Protein AF-A0A4U0UXV3-F1 (afdb_monomer_lite)

InterPro domains:
  IPR020094 Pseudouridine synthase TruA/RsuA/RluB/E/F, N-terminal [G3DSA:3.30.70.580] (58-99)

Foldseek 3Di:
DDDPDDCPPPDPVRVVVVVVVVVVVVVVVVVVPPPPPPDPDDDDDDPDDPPPPPDPPDDDDPVVDPDDDDDDDDDDDCPQAPEADDDPPDDDPGHHNPD

Sequence (99 aa):
MAEPANYADWSNEQLIARVTELEQRLKDQTESFKPSRSTISDRVALPNLPKQKSRPIHAFDPSKYSTRFIALKFAYLGRAYNGFEYHANNKTPLPTVEE

pLDDT: mean 81.23, std 16.66, range [38.59, 96.81]

Secondary structure (DSSP, 8-state):
-------TT--HHHHHHHHHHHHHHHHHHHHHTS-----TT-----TT-----PPP-PPP-GGG-SS----------GGGSS-S---TT---SS--TT-

Organism: NCBI:txid331657

Structure (mmCIF, N/CA/C/O backbone):
data_AF-A0A4U0UXV3-F1
#
_entry.id   AF-A0A4U0UXV3-F1
#
loop_
_atom_site.group_PDB
_atom_site.id
_atom_site.type_symbol
_atom_site.label_atom_id
_atom_site.label_alt_id
_atom_site.label_comp_id
_atom_site.label_asym_id
_atom_site.label_entity_id
_atom_site.label_seq_id
_atom_site.pdbx_PDB_ins_code
_atom_site.Cartn_x
_atom_site.Cartn_y
_atom_site.Cartn_z
_atom_site.occupancy
_atom_site.B_iso_or_equiv
_atom_site.auth_seq_id
_atom_site.auth_comp_id
_atom_site.auth_asym_id
_atom_site.auth_atom_id
_atom_site.pdbx_PDB_model_num
ATOM 1 N N . MET A 1 1 ? -2.848 20.752 11.254 1.00 38.59 1 MET A N 1
ATOM 2 C CA . MET A 1 1 ? -3.195 19.460 11.879 1.00 38.59 1 MET A CA 1
ATOM 3 C C . MET A 1 1 ? -4.704 19.420 12.038 1.00 38.59 1 MET A C 1
ATOM 5 O O . MET A 1 1 ? -5.236 20.381 12.572 1.00 38.59 1 MET A O 1
ATOM 9 N N . ALA A 1 2 ? -5.392 18.396 11.531 1.00 51.53 2 ALA A N 1
ATOM 10 C CA . ALA A 1 2 ? -6.799 18.180 11.869 1.00 51.53 2 ALA A CA 1
ATOM 11 C C . ALA A 1 2 ? -6.852 17.413 13.198 1.00 51.53 2 ALA A C 1
ATOM 13 O O . ALA A 1 2 ? -6.190 16.384 13.322 1.00 51.53 2 ALA A O 1
ATOM 14 N N . GLU A 1 3 ? -7.579 17.941 14.180 1.00 57.53 3 GLU A N 1
ATOM 15 C CA . GLU A 1 3 ? -7.831 17.283 15.467 1.00 57.53 3 GLU A CA 1
ATOM 16 C C . GLU A 1 3 ? -8.518 15.918 15.249 1.00 57.53 3 GLU A C 1
ATOM 18 O O . GLU A 1 3 ? -9.372 15.806 14.357 1.00 57.53 3 GLU A O 1
ATOM 23 N N . PRO A 1 4 ? -8.180 14.868 16.024 1.00 66.81 4 PRO A N 1
ATOM 24 C CA . PRO A 1 4 ? -8.883 13.594 15.945 1.00 66.81 4 PRO A CA 1
ATOM 25 C C . PRO A 1 4 ? -10.331 13.792 16.407 1.00 66.81 4 PRO A C 1
ATOM 27 O O . PRO A 1 4 ? -10.592 14.096 17.568 1.00 66.81 4 PRO A O 1
ATOM 30 N N . ALA A 1 5 ? -11.287 13.637 15.492 1.00 78.44 5 ALA A N 1
ATOM 31 C CA . ALA A 1 5 ? -12.702 13.730 15.829 1.00 78.44 5 ALA A CA 1
ATOM 32 C C . ALA A 1 5 ? -13.079 12.618 16.824 1.00 78.44 5 ALA A C 1
ATOM 34 O O . ALA A 1 5 ? -12.854 11.436 16.558 1.00 78.44 5 ALA A O 1
ATOM 35 N N . ASN A 1 6 ? -13.638 13.002 17.974 1.00 84.06 6 ASN A N 1
ATOM 36 C CA . ASN A 1 6 ? -14.155 12.062 18.960 1.00 84.06 6 ASN A CA 1
ATOM 37 C C . ASN A 1 6 ? -15.565 11.612 18.546 1.00 84.06 6 ASN A C 1
ATOM 39 O O . ASN A 1 6 ? -16.483 12.428 18.458 1.00 84.06 6 ASN A O 1
ATOM 43 N N . TYR A 1 7 ? -15.717 10.314 18.292 1.00 89.62 7 TYR A N 1
ATOM 44 C CA . TYR A 1 7 ? -16.962 9.692 17.838 1.00 89.62 7 TYR A CA 1
ATOM 45 C C . TYR A 1 7 ? -17.673 8.885 18.941 1.00 89.62 7 TYR A C 1
ATOM 47 O O . TYR A 1 7 ? -18.638 8.186 18.649 1.00 89.62 7 TYR A O 1
ATOM 55 N N . ALA A 1 8 ? -17.198 8.945 20.193 1.00 88.75 8 ALA A N 1
ATOM 56 C CA . ALA A 1 8 ? -17.699 8.105 21.287 1.00 88.75 8 ALA A CA 1
ATOM 57 C C . ALA A 1 8 ? -19.183 8.341 21.624 1.00 88.75 8 ALA A C 1
ATOM 59 O O . ALA A 1 8 ? -19.879 7.394 21.978 1.00 88.75 8 ALA A O 1
ATOM 60 N N . ASP A 1 9 ? -19.669 9.573 21.460 1.00 93.50 9 ASP A N 1
ATOM 61 C CA . ASP A 1 9 ? -21.043 9.966 21.807 1.00 93.50 9 ASP A CA 1
ATOM 62 C C . ASP A 1 9 ? -22.015 9.922 20.610 1.00 93.50 9 ASP A C 1
ATOM 64 O O . ASP A 1 9 ? -23.147 10.397 20.702 1.00 93.50 9 ASP A O 1
ATOM 68 N N . TRP A 1 10 ? -21.582 9.402 19.456 1.00 93.50 10 TRP A N 1
ATOM 69 C CA . TRP A 1 10 ? -22.386 9.408 18.233 1.00 93.50 10 TRP A CA 1
ATOM 70 C C . TRP A 1 10 ? -23.347 8.221 18.189 1.00 93.50 10 TRP A C 1
ATOM 72 O O . TRP A 1 10 ? -22.986 7.085 18.502 1.00 93.50 10 TRP A O 1
ATOM 82 N N . SER A 1 11 ? -24.573 8.462 17.726 1.00 94.88 11 SER A N 1
ATOM 83 C CA . SER A 1 11 ? -25.513 7.382 17.435 1.00 94.88 11 SER A CA 1
ATOM 84 C C . SER A 1 11 ? -25.062 6.572 16.212 1.00 94.88 11 SER A C 1
ATOM 86 O O . SER A 1 11 ? -24.293 7.041 15.368 1.00 94.88 11 SER A O 1
ATOM 88 N N . ASN A 1 12 ? -25.571 5.345 16.077 1.00 92.44 12 ASN A N 1
ATOM 89 C CA . ASN A 1 12 ? -25.248 4.487 14.935 1.00 92.44 12 ASN A CA 1
ATOM 90 C C . ASN A 1 12 ? -25.595 5.154 13.589 1.00 92.44 12 ASN A C 1
ATOM 92 O O . ASN A 1 12 ? -24.799 5.111 12.654 1.00 92.44 12 ASN A O 1
ATOM 96 N N . GLU A 1 13 ? -26.730 5.852 13.521 1.00 95.81 13 GLU A N 1
ATOM 97 C CA . GLU A 1 13 ? -27.155 6.595 12.331 1.00 95.81 13 GLU A CA 1
ATOM 98 C C . GLU A 1 13 ? -26.186 7.734 11.983 1.00 95.81 13 GLU A C 1
ATOM 100 O O . GLU A 1 13 ? -25.839 7.921 10.816 1.00 95.81 13 GLU A O 1
ATOM 105 N N . GLN A 1 14 ? -25.691 8.461 12.991 1.00 93.38 14 GLN A N 1
ATOM 106 C CA . GLN A 1 14 ? -24.718 9.539 12.794 1.00 93.38 14 GLN A CA 1
ATOM 107 C C . GLN A 1 14 ? -23.380 9.004 12.270 1.00 93.38 14 GLN A C 1
ATOM 109 O O . GLN A 1 14 ? -22.769 9.616 11.391 1.00 93.38 14 GLN A O 1
ATOM 114 N N . LEU A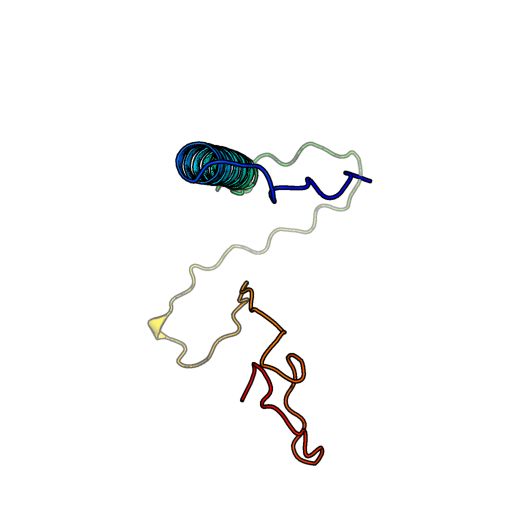 1 15 ? -22.934 7.847 12.769 1.00 93.88 15 LEU A N 1
ATOM 115 C CA . LEU A 1 15 ? -21.720 7.186 12.286 1.00 93.88 15 LEU A CA 1
ATOM 116 C C . LEU A 1 15 ? -21.865 6.740 10.828 1.00 93.88 15 LEU A C 1
ATOM 118 O O . LEU A 1 15 ? -20.972 6.996 10.021 1.00 93.88 15 LEU A O 1
ATOM 122 N N . ILE A 1 16 ? -22.998 6.132 10.469 1.00 94.94 16 ILE A N 1
ATOM 123 C CA . ILE A 1 16 ? -23.278 5.709 9.089 1.00 94.94 16 ILE A CA 1
ATOM 124 C C . ILE A 1 16 ? -23.300 6.920 8.149 1.00 94.94 16 ILE A C 1
ATOM 126 O O . ILE A 1 16 ? -22.661 6.894 7.093 1.00 94.94 16 ILE A O 1
ATOM 130 N N . ALA A 1 17 ? -23.973 8.006 8.542 1.00 95.75 17 ALA A N 1
ATOM 131 C CA . ALA A 1 17 ? -24.009 9.238 7.758 1.00 95.75 17 ALA A CA 1
ATOM 132 C C . ALA A 1 17 ? -22.598 9.805 7.533 1.00 95.75 17 ALA A C 1
ATOM 134 O O . ALA A 1 17 ? -22.251 10.195 6.416 1.00 95.75 17 ALA A O 1
ATOM 135 N N . ARG A 1 18 ? -21.748 9.776 8.567 1.00 95.00 18 ARG A N 1
ATOM 136 C CA . ARG A 1 18 ? -20.364 10.249 8.480 1.00 95.00 18 ARG A CA 1
ATOM 137 C C . ARG A 1 18 ? -19.493 9.401 7.571 1.00 95.00 18 ARG A C 1
ATOM 139 O O . ARG A 1 18 ? -18.726 9.956 6.790 1.00 95.00 18 ARG A O 1
ATOM 146 N N . VAL A 1 19 ? -19.595 8.078 7.670 1.00 95.75 19 VAL A N 1
ATOM 147 C CA . VAL A 1 19 ? -18.864 7.159 6.785 1.00 95.75 19 VAL A CA 1
ATOM 148 C C . VAL A 1 19 ? -19.262 7.416 5.335 1.00 95.75 19 VAL A C 1
ATOM 150 O O . VAL A 1 19 ? -18.389 7.607 4.493 1.00 95.75 19 VAL A O 1
ATOM 153 N N . THR A 1 20 ? -20.562 7.548 5.068 1.00 96.81 20 THR A N 1
ATOM 154 C CA . THR A 1 20 ? -21.084 7.817 3.720 1.00 96.81 20 THR A CA 1
ATOM 155 C C . THR A 1 20 ? -20.548 9.139 3.150 1.00 96.81 20 THR A C 1
ATOM 157 O O . THR A 1 20 ? -20.126 9.193 1.995 1.00 96.81 20 THR A O 1
ATOM 160 N N . GLU A 1 21 ? -20.501 10.207 3.957 1.00 96.50 21 GLU A N 1
ATOM 161 C CA . GLU A 1 21 ? -19.911 11.497 3.558 1.00 96.50 21 GLU A CA 1
ATOM 162 C C . GLU A 1 21 ? -18.416 11.360 3.220 1.00 96.50 21 GLU A C 1
ATOM 164 O O . GLU A 1 21 ? -17.938 11.893 2.215 1.00 96.50 21 GLU A O 1
ATOM 169 N N . LEU A 1 22 ? -17.658 10.644 4.056 1.00 95.56 22 LEU A N 1
ATOM 170 C CA . LEU A 1 22 ? -16.222 10.451 3.855 1.00 95.56 22 LEU A CA 1
ATOM 171 C C . LEU A 1 22 ? -15.929 9.634 2.594 1.00 95.56 22 LEU A C 1
ATOM 173 O O . LEU A 1 22 ? -15.007 9.972 1.850 1.00 95.56 22 LEU A O 1
ATOM 177 N N . GLU A 1 23 ? -16.726 8.603 2.322 1.00 95.19 23 GLU A N 1
ATOM 178 C CA . GLU A 1 23 ? -16.627 7.804 1.101 1.00 95.19 23 GLU A CA 1
ATOM 179 C C . GLU A 1 23 ? -16.905 8.641 -0.153 1.00 95.19 23 GLU A C 1
ATOM 181 O O . GLU A 1 23 ? -16.158 8.547 -1.131 1.00 95.19 23 GLU A O 1
ATOM 186 N N . GLN A 1 24 ? -17.916 9.516 -0.121 1.00 95.06 24 GLN A N 1
ATOM 187 C CA . GLN A 1 24 ? -18.191 10.451 -1.217 1.00 95.06 24 GLN A CA 1
ATOM 188 C C . GLN A 1 24 ? -17.021 11.412 -1.445 1.00 95.06 24 GLN A C 1
ATOM 190 O O . GLN A 1 24 ? -16.535 11.529 -2.570 1.00 95.06 24 GLN A O 1
ATOM 195 N N . ARG A 1 25 ? -16.488 12.024 -0.378 1.00 93.38 25 ARG A N 1
ATOM 196 C CA . ARG A 1 25 ? -15.330 12.927 -0.481 1.00 93.38 25 ARG A CA 1
ATOM 197 C C . ARG A 1 25 ? -14.106 12.223 -1.071 1.00 93.38 25 ARG A C 1
ATOM 199 O O . ARG A 1 25 ? -13.405 12.803 -1.900 1.00 93.38 25 ARG A O 1
ATOM 206 N N . LEU A 1 26 ? -13.840 10.980 -0.665 1.00 92.94 26 LEU A N 1
ATOM 207 C CA . LEU A 1 26 ? -12.740 10.187 -1.221 1.00 92.94 26 LEU A CA 1
ATOM 208 C C . LEU A 1 26 ? -12.961 9.851 -2.695 1.00 92.94 26 LEU A C 1
ATOM 210 O O . LEU A 1 26 ? -12.004 9.870 -3.474 1.00 92.94 26 LEU A O 1
ATOM 214 N N . LYS A 1 27 ? -14.204 9.562 -3.089 1.00 92.75 27 LYS A N 1
ATOM 215 C CA . LYS A 1 27 ? -14.563 9.320 -4.486 1.00 92.75 27 LYS A CA 1
ATOM 216 C C . LYS A 1 27 ? -14.296 10.559 -5.334 1.00 92.75 27 LYS A C 1
ATOM 218 O O . LYS A 1 27 ? -13.579 10.449 -6.323 1.00 92.75 27 LYS A O 1
ATOM 223 N N . ASP A 1 28 ? -14.762 11.728 -4.907 1.00 89.88 28 ASP A N 1
ATOM 224 C CA . ASP A 1 28 ? -14.547 12.992 -5.621 1.00 89.88 28 ASP A CA 1
ATOM 225 C C . ASP A 1 28 ? -13.062 13.336 -5.729 1.00 89.88 28 ASP A C 1
ATOM 227 O O . ASP A 1 28 ? -12.573 13.709 -6.798 1.00 89.88 28 ASP A O 1
ATOM 231 N N . GLN A 1 29 ? -12.303 13.144 -4.648 1.00 88.31 29 GLN A N 1
ATOM 232 C CA . GLN A 1 29 ? -10.856 13.328 -4.666 1.00 88.31 29 GLN A CA 1
ATOM 233 C C . GLN A 1 29 ? -10.195 12.352 -5.651 1.00 88.31 29 GLN A C 1
ATOM 235 O O . GLN A 1 29 ? -9.355 12.753 -6.451 1.00 88.31 29 GLN A O 1
ATOM 240 N N . THR A 1 30 ? -10.604 11.085 -5.659 1.00 83.50 30 THR A N 1
ATOM 241 C CA . THR A 1 30 ? -10.065 10.078 -6.582 1.00 83.50 30 THR A CA 1
ATOM 242 C C . THR A 1 30 ? -10.389 10.409 -8.038 1.00 83.50 30 THR A C 1
ATOM 244 O O . THR A 1 30 ? -9.505 10.301 -8.884 1.00 83.50 30 THR A O 1
ATOM 247 N N . GLU A 1 31 ? -11.610 10.858 -8.339 1.00 84.19 31 GLU A N 1
ATOM 248 C CA . GLU A 1 31 ? -12.001 11.346 -9.669 1.00 84.19 31 GLU A CA 1
ATOM 249 C C . GLU A 1 31 ? -11.177 12.575 -10.080 1.00 84.19 31 GLU A C 1
ATOM 251 O O . GLU A 1 31 ? -10.684 12.633 -11.204 1.00 84.19 31 GLU A O 1
ATOM 256 N N . SER A 1 32 ? -10.936 13.505 -9.153 1.00 79.06 32 SER A N 1
ATOM 257 C CA . SER A 1 32 ? -10.096 14.693 -9.378 1.00 79.06 32 SER A CA 1
ATOM 258 C C . SER A 1 32 ? -8.639 14.336 -9.692 1.00 79.06 32 SER A C 1
ATOM 260 O O . SER A 1 32 ? -7.967 15.038 -10.445 1.00 79.06 32 SER A O 1
ATOM 262 N N . PHE A 1 33 ? -8.143 13.239 -9.117 1.00 72.12 33 PHE A N 1
ATOM 263 C CA . PHE A 1 33 ? -6.793 12.723 -9.339 1.00 72.12 33 PHE A CA 1
ATOM 264 C C . PHE A 1 33 ? -6.711 11.664 -10.438 1.00 72.12 33 PHE A C 1
ATOM 266 O O . PHE A 1 33 ? -5.607 11.170 -10.692 1.00 72.12 33 PHE A O 1
ATOM 273 N N . LYS A 1 34 ? -7.812 11.311 -11.122 1.00 68.81 34 LYS A N 1
ATOM 274 C CA . LYS A 1 34 ? -7.703 10.500 -12.336 1.00 68.81 34 LYS A CA 1
ATOM 275 C C . LYS A 1 34 ? -6.834 11.292 -13.305 1.00 68.81 34 LYS A C 1
ATOM 277 O O . LYS A 1 34 ? -7.241 12.380 -13.718 1.00 68.81 34 LYS A O 1
ATOM 282 N N . PRO A 1 35 ? -5.644 10.790 -13.686 1.00 58.09 35 PRO A N 1
ATOM 283 C CA . PRO A 1 35 ? -4.933 11.403 -14.780 1.00 58.09 35 PRO A CA 1
ATOM 284 C C . PRO A 1 35 ? -5.888 11.289 -15.958 1.00 58.09 35 PRO A C 1
ATOM 286 O O . PRO A 1 35 ? -6.222 10.181 -16.388 1.00 58.09 35 PRO A O 1
ATOM 289 N N . SER A 1 36 ? -6.378 12.437 -16.430 1.00 53.19 36 SER A N 1
ATOM 290 C CA . SER A 1 36 ? -6.944 12.527 -17.761 1.00 53.19 36 SER A CA 1
ATOM 291 C C . SER A 1 36 ? -6.010 11.709 -18.637 1.00 53.19 36 SER A C 1
ATOM 293 O O . SER A 1 36 ? -4.799 11.952 -18.666 1.00 53.19 36 SER A O 1
ATOM 295 N N . ARG A 1 37 ? -6.547 10.692 -19.310 1.00 50.34 37 ARG A N 1
ATOM 296 C CA . ARG A 1 37 ? -5.872 10.067 -20.443 1.00 50.34 37 ARG A CA 1
ATOM 297 C C . ARG A 1 37 ? -5.880 11.094 -21.579 1.00 50.34 37 ARG A C 1
ATOM 299 O O . ARG A 1 37 ? -6.366 10.827 -22.669 1.00 50.34 37 ARG A O 1
ATOM 306 N N . SER A 1 38 ? -5.389 12.299 -21.301 1.00 45.00 38 SER A N 1
ATOM 307 C CA . SER A 1 38 ? -5.003 13.278 -22.276 1.00 45.00 38 SER A CA 1
ATOM 308 C C . SER A 1 38 ? -3.816 12.649 -22.972 1.00 45.00 38 SER A C 1
ATOM 310 O O . SER A 1 38 ? -2.716 12.492 -22.439 1.00 45.00 38 SER A O 1
ATOM 312 N N . THR A 1 39 ? -4.106 12.187 -24.180 1.00 48.84 39 THR A N 1
ATOM 313 C CA . THR A 1 39 ? -3.161 12.162 -25.282 1.00 48.84 39 THR A CA 1
ATOM 314 C C . THR A 1 39 ? -2.069 13.198 -25.042 1.00 48.84 39 THR A C 1
ATOM 316 O O . THR A 1 39 ? -2.351 14.382 -24.861 1.00 48.84 39 THR A O 1
ATOM 319 N N . ILE A 1 40 ? -0.834 12.710 -24.978 1.00 48.84 40 ILE A N 1
ATOM 320 C CA . ILE A 1 40 ? 0.411 13.447 -24.759 1.00 48.84 40 ILE A CA 1
ATOM 321 C C . ILE A 1 40 ? 0.623 14.423 -25.932 1.00 48.84 40 ILE A C 1
ATOM 323 O O . ILE A 1 40 ? 1.499 14.204 -26.761 1.00 48.84 40 ILE A O 1
ATOM 327 N N . SER A 1 41 ? -0.209 15.455 -26.063 1.00 51.59 41 SER A N 1
ATOM 328 C CA . SER A 1 41 ? -0.103 16.415 -27.164 1.00 51.59 41 SER A CA 1
ATOM 329 C C . SER A 1 41 ? -0.062 17.868 -26.717 1.00 51.59 41 SER A C 1
ATOM 331 O O . SER A 1 41 ? 0.581 18.651 -27.399 1.00 51.59 41 SER A O 1
ATOM 333 N N . ASP A 1 42 ? -0.590 18.224 -25.544 1.00 48.69 42 ASP A N 1
ATOM 334 C CA . ASP A 1 42 ? -0.594 19.625 -25.106 1.00 48.69 42 ASP A CA 1
ATOM 335 C C . ASP A 1 42 ? 0.038 19.777 -23.722 1.00 48.69 42 ASP A C 1
ATOM 337 O O . ASP A 1 42 ? -0.614 20.022 -22.709 1.00 48.69 42 ASP A O 1
ATOM 341 N N . ARG A 1 43 ? 1.364 19.603 -23.667 1.00 50.78 43 ARG A N 1
ATOM 342 C CA . ARG A 1 43 ? 2.154 20.122 -22.548 1.00 50.78 43 ARG A CA 1
ATOM 343 C C . ARG A 1 43 ? 2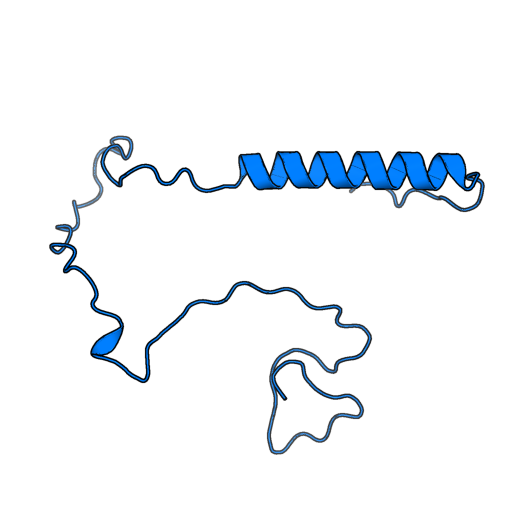.473 21.585 -22.821 1.00 50.78 43 ARG A C 1
ATOM 345 O O . ARG A 1 43 ? 3.211 21.906 -23.749 1.00 50.78 43 ARG A O 1
ATOM 352 N N . VAL A 1 44 ? 1.905 22.423 -21.960 1.00 44.38 44 VAL A N 1
ATOM 353 C CA . VAL A 1 44 ? 2.251 23.813 -21.652 1.00 44.38 44 VAL A CA 1
ATOM 354 C C . VAL A 1 44 ? 3.710 24.122 -22.003 1.00 44.38 44 VAL A C 1
ATOM 356 O O . VAL A 1 44 ? 4.636 23.481 -21.499 1.00 44.38 44 VAL A O 1
ATOM 359 N N . ALA A 1 45 ? 3.900 25.104 -22.881 1.00 47.47 45 ALA A N 1
ATOM 360 C CA . ALA A 1 45 ? 5.202 25.616 -23.271 1.00 47.47 45 ALA A CA 1
ATOM 361 C C . ALA A 1 45 ? 5.904 26.261 -22.064 1.00 47.47 45 ALA A C 1
ATOM 363 O O . ALA A 1 45 ? 5.743 27.446 -21.789 1.00 47.47 45 ALA A O 1
ATOM 364 N N . LEU A 1 46 ? 6.701 25.473 -21.343 1.00 51.62 46 LEU A N 1
ATOM 365 C CA . LEU A 1 46 ? 7.804 25.993 -20.542 1.00 51.62 46 LEU A CA 1
ATOM 366 C C . LEU A 1 46 ? 8.876 26.485 -21.524 1.00 51.62 46 LEU A C 1
ATOM 368 O O . LEU A 1 46 ? 9.342 25.688 -22.350 1.00 51.62 46 LEU A O 1
ATOM 372 N N . PRO A 1 47 ? 9.279 27.765 -21.485 1.00 52.88 47 PRO A N 1
ATOM 373 C CA . PRO A 1 47 ? 10.374 28.212 -22.315 1.00 52.88 47 PRO A CA 1
ATOM 374 C C . PRO A 1 47 ? 11.654 27.556 -21.788 1.00 52.88 47 PRO A C 1
ATOM 376 O O . PRO A 1 47 ? 12.075 27.801 -20.661 1.00 52.88 47 PRO A O 1
ATOM 379 N N . ASN A 1 48 ? 12.278 26.746 -22.647 1.00 54.69 48 ASN A N 1
ATOM 380 C CA . ASN A 1 48 ? 13.679 26.324 -22.566 1.00 54.69 48 ASN A CA 1
ATOM 381 C C . ASN A 1 48 ? 14.062 25.053 -21.770 1.00 54.69 48 ASN A C 1
ATOM 383 O O . ASN A 1 48 ? 15.142 25.002 -21.187 1.00 54.69 48 ASN A O 1
ATOM 387 N N . LEU A 1 49 ? 13.273 23.971 -21.832 1.00 60.69 49 LEU A N 1
ATOM 388 C CA . LEU A 1 49 ? 13.844 22.623 -21.639 1.00 60.69 49 LEU A CA 1
ATOM 389 C C . LEU A 1 49 ? 14.177 21.988 -23.001 1.00 60.69 49 LEU A C 1
ATOM 391 O O . LEU A 1 49 ? 13.353 22.076 -23.919 1.00 60.69 49 LEU A O 1
ATOM 395 N N . PRO A 1 50 ? 15.349 21.338 -23.166 1.00 60.34 50 PRO A N 1
ATOM 396 C CA . PRO A 1 50 ? 15.684 20.650 -24.406 1.00 60.34 50 PRO A CA 1
ATOM 397 C C . PRO A 1 50 ? 14.609 19.600 -24.698 1.00 60.34 50 PRO A C 1
ATOM 399 O O . PRO A 1 50 ? 14.388 18.681 -23.908 1.00 60.34 50 PRO A O 1
ATOM 402 N N . LYS A 1 51 ? 13.911 19.762 -25.830 1.00 61.44 51 LYS A N 1
ATOM 403 C CA . LYS A 1 51 ? 12.873 18.838 -26.300 1.00 61.44 51 LYS A CA 1
ATOM 404 C C . LYS A 1 51 ? 13.509 17.468 -26.512 1.00 61.44 51 LYS A C 1
ATOM 406 O O . LYS A 1 51 ? 14.123 17.208 -27.547 1.00 61.44 51 LYS A O 1
ATOM 411 N N . GLN A 1 52 ? 13.379 16.594 -25.521 1.00 67.00 52 GLN A N 1
ATOM 412 C CA . GLN A 1 52 ? 13.770 15.202 -25.646 1.00 67.00 52 GLN A CA 1
ATOM 413 C C . GLN A 1 52 ? 12.917 14.614 -26.776 1.00 67.00 52 GLN A C 1
ATOM 415 O O . GLN A 1 52 ? 11.691 14.580 -26.663 1.00 67.00 52 GLN A O 1
ATOM 420 N N . LYS A 1 53 ? 13.544 14.238 -27.902 1.00 67.12 53 LYS A N 1
ATOM 421 C CA . LYS A 1 53 ? 12.844 13.608 -29.031 1.00 67.12 53 LYS A CA 1
ATOM 422 C C . LYS A 1 53 ? 12.033 12.440 -28.476 1.00 67.12 53 LYS A C 1
ATOM 424 O O . LYS A 1 53 ? 12.617 11.485 -27.957 1.00 67.12 53 LYS A O 1
ATOM 429 N N . SER A 1 54 ? 10.707 12.530 -28.550 1.00 68.12 54 SER A N 1
ATOM 430 C CA . SER A 1 54 ? 9.845 11.413 -28.197 1.00 68.12 54 SER A CA 1
ATOM 431 C C . SER A 1 54 ? 10.190 10.272 -29.146 1.00 68.12 54 SER A C 1
ATOM 433 O O . SER A 1 54 ? 10.104 10.399 -30.369 1.00 68.12 54 SER A O 1
ATOM 435 N N . ARG A 1 55 ? 10.681 9.164 -28.587 1.00 75.19 55 ARG A N 1
ATOM 436 C CA . ARG A 1 55 ? 10.868 7.946 -29.373 1.00 75.19 55 ARG A CA 1
ATOM 437 C C . ARG A 1 55 ? 9.487 7.525 -29.888 1.00 75.19 55 ARG A C 1
ATOM 439 O O . ARG A 1 55 ? 8.521 7.651 -29.130 1.00 75.19 55 ARG A O 1
ATOM 446 N N .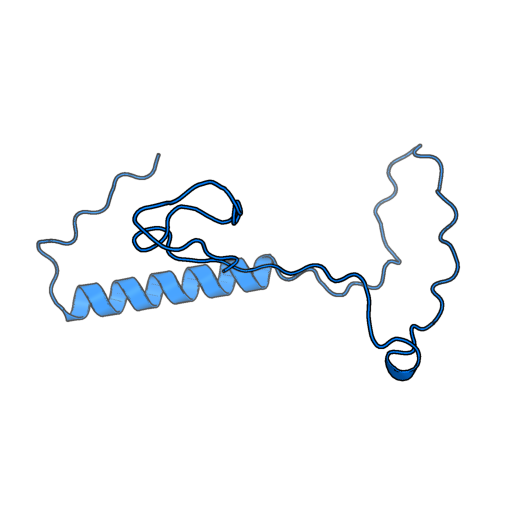 PRO A 1 56 ? 9.372 7.056 -31.142 1.00 74.19 56 PRO A N 1
ATOM 447 C CA . PRO A 1 56 ? 8.102 6.560 -31.647 1.00 74.19 56 PRO A CA 1
ATOM 448 C C . PRO A 1 56 ? 7.592 5.470 -30.702 1.00 74.19 56 PRO A C 1
ATOM 450 O O . PRO A 1 56 ? 8.320 4.532 -30.371 1.00 74.19 56 PRO A O 1
ATOM 453 N N . ILE A 1 57 ? 6.360 5.635 -30.219 1.00 72.94 57 ILE A N 1
ATOM 454 C CA . ILE A 1 57 ? 5.709 4.670 -29.336 1.00 72.94 57 ILE A CA 1
ATOM 455 C C . ILE A 1 57 ? 5.408 3.440 -30.191 1.00 72.94 57 ILE A C 1
ATOM 457 O O . ILE A 1 57 ? 4.481 3.449 -30.997 1.00 72.94 57 ILE A O 1
ATOM 461 N N . HIS A 1 58 ? 6.224 2.395 -30.059 1.00 78.31 58 HIS A N 1
ATOM 462 C CA . HIS A 1 58 ? 5.930 1.115 -30.687 1.00 78.31 58 HIS A CA 1
ATOM 463 C C . HIS A 1 58 ? 4.724 0.493 -29.979 1.00 78.31 58 HIS A C 1
ATOM 465 O O . HIS A 1 58 ? 4.687 0.447 -28.747 1.00 78.31 58 HIS A O 1
ATOM 471 N N . ALA A 1 59 ? 3.733 0.037 -30.747 1.00 81.06 59 ALA A N 1
ATOM 472 C CA . ALA A 1 59 ? 2.605 -0.693 -30.189 1.00 81.06 59 ALA A CA 1
ATOM 473 C C . ALA A 1 59 ? 3.133 -1.952 -29.485 1.00 81.06 59 ALA A C 1
ATOM 475 O O . ALA A 1 59 ? 3.835 -2.765 -30.087 1.00 81.06 59 ALA A O 1
ATOM 476 N N . PHE A 1 60 ? 2.848 -2.077 -28.192 1.00 81.81 60 PHE A N 1
ATOM 477 C CA . PHE A 1 60 ? 3.305 -3.207 -27.393 1.00 81.81 60 PHE A CA 1
ATOM 478 C C . PHE A 1 60 ? 2.384 -4.409 -27.623 1.00 81.81 60 PHE A C 1
ATOM 480 O O . PHE A 1 60 ? 1.176 -4.295 -27.422 1.00 81.81 60 PHE A O 1
ATOM 487 N N . ASP A 1 61 ? 2.952 -5.547 -28.022 1.00 87.81 61 ASP A N 1
ATOM 488 C CA . ASP A 1 61 ? 2.238 -6.820 -28.170 1.00 87.81 61 ASP A CA 1
ATOM 489 C C . ASP A 1 61 ? 2.441 -7.685 -26.909 1.00 87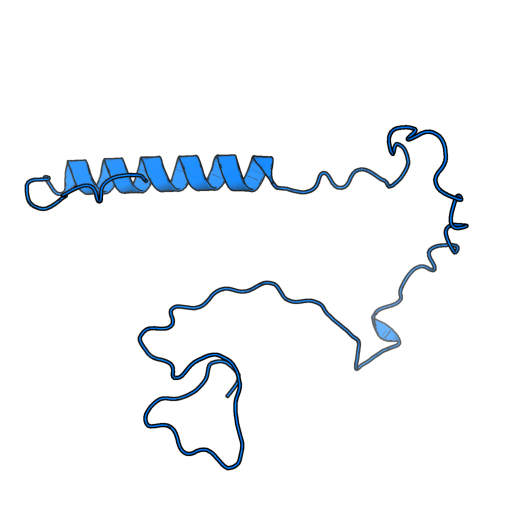.81 61 ASP A C 1
ATOM 491 O O . ASP A 1 61 ? 3.554 -8.175 -26.686 1.00 87.81 61 ASP A O 1
ATOM 495 N N . PRO A 1 62 ? 1.398 -7.895 -26.079 1.00 82.19 62 PRO A N 1
ATOM 496 C CA . PRO A 1 62 ? 1.506 -8.678 -24.849 1.00 82.19 62 PRO A CA 1
ATOM 497 C C . PRO A 1 62 ? 1.823 -10.159 -25.074 1.00 82.19 62 PRO A C 1
ATOM 499 O O . PRO A 1 62 ? 2.382 -10.788 -24.181 1.00 82.19 62 PRO A O 1
ATOM 502 N N . SER A 1 63 ? 1.493 -10.720 -26.243 1.00 87.94 63 SER A N 1
ATOM 503 C CA . SER A 1 63 ? 1.619 -12.163 -26.511 1.00 87.94 63 SER A CA 1
ATOM 504 C C . SER A 1 63 ? 3.071 -12.603 -26.713 1.00 87.94 63 SER A C 1
ATOM 506 O O . SER A 1 63 ? 3.386 -13.784 -26.599 1.00 87.94 63 SER A O 1
ATOM 508 N N . LYS A 1 64 ? 3.971 -11.657 -27.009 1.00 88.44 64 LYS A N 1
ATOM 509 C CA . LYS A 1 64 ? 5.393 -11.921 -27.283 1.00 88.44 64 LYS A CA 1
ATOM 510 C C . LYS A 1 64 ? 6.248 -12.102 -26.027 1.00 88.44 64 LYS A C 1
ATOM 512 O O . LYS A 1 64 ? 7.397 -12.519 -26.150 1.00 88.44 64 LYS A O 1
ATOM 517 N N . TYR A 1 65 ? 5.727 -11.781 -24.841 1.00 87.75 65 TYR A N 1
ATOM 518 C CA . TYR A 1 65 ? 6.507 -11.757 -23.602 1.00 87.75 65 TYR A CA 1
ATOM 519 C C . TYR A 1 65 ? 5.760 -12.455 -22.463 1.00 87.75 65 TYR A C 1
ATOM 521 O O . TYR A 1 65 ? 4.711 -11.986 -22.028 1.00 87.75 65 TYR A O 1
ATOM 529 N N . SER A 1 66 ? 6.332 -13.537 -21.929 1.00 91.19 66 SER A N 1
ATOM 530 C CA . SER A 1 66 ? 5.828 -14.193 -20.712 1.00 91.19 66 SER A CA 1
ATOM 531 C C . SER A 1 66 ? 6.181 -13.419 -19.435 1.00 91.19 66 SER A C 1
ATOM 533 O O . SER A 1 66 ? 5.404 -13.424 -18.484 1.00 91.19 66 SER A O 1
ATOM 535 N N . THR A 1 67 ? 7.304 -12.690 -19.437 1.00 91.06 67 THR A N 1
ATOM 536 C CA . THR A 1 67 ? 7.782 -11.872 -18.309 1.00 91.06 67 THR A CA 1
ATOM 537 C C . THR A 1 67 ? 8.019 -10.436 -18.765 1.00 91.06 67 THR A C 1
ATOM 539 O O . THR A 1 67 ? 8.636 -10.203 -19.805 1.00 91.06 67 THR A O 1
ATOM 542 N N . ARG A 1 68 ? 7.540 -9.454 -17.992 1.00 86.50 68 ARG A N 1
ATOM 543 C CA . ARG A 1 68 ? 7.728 -8.025 -18.284 1.00 86.50 68 ARG A CA 1
ATOM 544 C C . ARG A 1 68 ? 7.777 -7.190 -17.010 1.00 86.50 68 ARG A C 1
ATOM 546 O O . ARG A 1 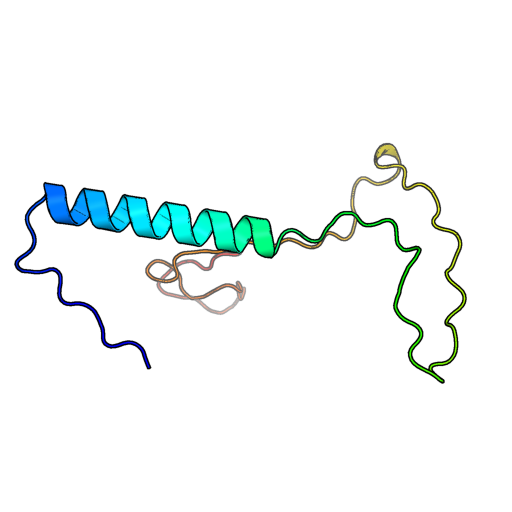68 ? 7.161 -7.554 -16.012 1.00 86.50 68 ARG A O 1
ATOM 553 N N . PHE A 1 69 ? 8.446 -6.040 -17.075 1.00 89.12 69 PHE A N 1
ATOM 554 C CA . PHE A 1 69 ? 8.385 -5.055 -15.999 1.00 89.12 69 PHE A CA 1
ATOM 555 C C . PHE A 1 69 ? 6.984 -4.451 -15.912 1.00 89.12 69 PHE A C 1
ATOM 557 O O . PHE A 1 69 ? 6.406 -4.028 -16.916 1.00 89.12 69 PHE A O 1
ATOM 564 N N . ILE A 1 70 ? 6.452 -4.411 -14.697 1.00 89.56 70 ILE A N 1
ATOM 565 C CA . ILE A 1 70 ? 5.175 -3.789 -14.364 1.00 89.56 70 ILE A CA 1
ATOM 566 C C . ILE A 1 70 ? 5.378 -2.853 -13.177 1.00 89.56 70 ILE A C 1
ATOM 568 O O . ILE A 1 70 ? 6.282 -3.052 -12.370 1.00 89.56 70 ILE A O 1
ATOM 572 N N . ALA A 1 71 ? 4.525 -1.841 -13.072 1.00 93.81 71 ALA A N 1
ATOM 573 C CA . ALA A 1 71 ? 4.427 -1.009 -11.884 1.00 93.81 71 ALA A CA 1
ATOM 574 C C . ALA A 1 71 ? 3.076 -1.285 -11.225 1.00 93.81 71 ALA A C 1
ATOM 576 O O . ALA A 1 71 ? 2.035 -1.176 -11.878 1.00 93.81 71 ALA A O 1
ATOM 577 N N . LEU A 1 72 ? 3.098 -1.652 -9.947 1.00 91.94 72 LEU A N 1
ATOM 578 C CA . LEU A 1 72 ? 1.903 -1.898 -9.148 1.00 91.94 72 LEU A CA 1
ATOM 579 C C . LEU A 1 72 ? 1.761 -0.792 -8.105 1.00 91.94 72 LEU A C 1
ATOM 581 O O . LEU A 1 72 ? 2.735 -0.392 -7.473 1.00 91.94 72 LEU A O 1
ATOM 585 N N . LYS A 1 73 ? 0.533 -0.305 -7.921 1.00 94.94 73 LYS A N 1
ATOM 586 C CA . LYS A 1 73 ? 0.159 0.569 -6.808 1.00 94.94 73 LYS A CA 1
ATOM 587 C C . LYS A 1 73 ? -0.850 -0.188 -5.959 1.00 94.94 73 LYS A C 1
ATOM 589 O O . LYS A 1 73 ? -1.932 -0.507 -6.441 1.00 94.94 73 LYS A O 1
ATOM 594 N N . PHE A 1 74 ? -0.495 -0.465 -4.715 1.00 94.94 74 PHE A N 1
ATOM 595 C CA . PHE A 1 74 ? -1.336 -1.181 -3.761 1.00 94.94 74 PHE A CA 1
ATOM 596 C C . PHE A 1 74 ? -1.200 -0.539 -2.376 1.00 94.94 74 PHE A C 1
ATOM 598 O O . PHE A 1 74 ? -0.333 0.306 -2.152 1.00 94.94 74 PHE A O 1
ATOM 605 N N . ALA A 1 75 ? -2.095 -0.910 -1.468 1.00 95.44 75 ALA A N 1
ATOM 606 C CA . ALA A 1 75 ? -2.092 -0.482 -0.077 1.00 95.44 75 ALA A CA 1
ATOM 607 C C . ALA A 1 75 ? -2.392 -1.692 0.812 1.00 95.44 75 ALA A C 1
ATOM 609 O O . ALA A 1 75 ? -3.061 -2.627 0.373 1.00 95.44 75 ALA A O 1
ATOM 610 N N . TYR A 1 76 ? -1.904 -1.672 2.049 1.00 95.44 76 TYR A N 1
ATOM 611 C CA . TYR A 1 76 ? -2.102 -2.753 3.010 1.00 95.44 76 TYR A CA 1
ATOM 612 C C . TYR A 1 76 ? -2.241 -2.205 4.434 1.00 95.44 76 TYR A C 1
ATOM 614 O O . TYR A 1 76 ? -1.771 -1.109 4.746 1.00 95.44 76 TYR A O 1
ATOM 622 N N . LEU A 1 77 ? -2.893 -2.977 5.306 1.00 95.81 77 LEU A N 1
ATOM 623 C CA . LEU A 1 77 ? -3.020 -2.662 6.727 1.00 95.81 77 LEU A CA 1
ATOM 624 C C . LEU A 1 77 ? -1.834 -3.265 7.493 1.00 95.81 77 LEU A C 1
ATOM 626 O O . LEU A 1 77 ? -1.789 -4.469 7.722 1.00 95.81 77 LEU A O 1
ATOM 630 N N . GLY A 1 78 ? -0.893 -2.433 7.938 1.00 95.50 78 GLY A N 1
ATOM 631 C CA . GLY A 1 78 ? 0.357 -2.899 8.556 1.00 95.50 78 GLY A CA 1
ATOM 632 C C . GLY A 1 78 ? 0.235 -3.562 9.937 1.00 95.50 78 GLY A C 1
ATOM 633 O O . GLY A 1 78 ? 1.223 -4.077 10.438 1.00 95.50 78 GLY A O 1
ATOM 634 N N . ARG A 1 79 ? -0.946 -3.576 10.578 1.00 95.19 79 ARG A N 1
ATOM 635 C CA . ARG A 1 79 ? -1.102 -4.063 11.967 1.00 95.19 79 ARG A CA 1
ATOM 636 C C . ARG A 1 79 ? -0.727 -5.540 12.150 1.00 95.19 79 ARG A C 1
ATOM 638 O O . ARG A 1 79 ? -0.287 -5.912 13.231 1.00 95.19 79 ARG A O 1
ATOM 645 N N . ALA A 1 80 ? -0.951 -6.370 11.134 1.00 94.69 80 ALA A N 1
ATOM 646 C CA . ALA A 1 80 ? -0.742 -7.818 11.200 1.00 94.69 80 ALA A CA 1
ATOM 647 C C . ALA A 1 80 ? 0.563 -8.285 10.529 1.00 94.69 80 ALA A C 1
ATOM 649 O O . ALA A 1 80 ? 0.780 -9.488 10.419 1.00 94.69 80 ALA A O 1
ATOM 650 N N . TYR A 1 81 ? 1.414 -7.356 10.083 1.00 95.44 81 TYR A N 1
ATOM 651 C CA . TYR A 1 81 ? 2.591 -7.661 9.269 1.00 95.44 81 TYR A CA 1
ATOM 652 C C . TYR A 1 81 ? 3.842 -6.982 9.816 1.00 95.44 81 TYR A C 1
ATOM 654 O O . TYR A 1 81 ? 3.778 -5.883 10.367 1.00 95.44 81 TYR A O 1
ATOM 662 N N . ASN A 1 82 ? 5.001 -7.598 9.600 1.00 95.12 82 ASN A N 1
ATOM 663 C CA . ASN A 1 82 ? 6.299 -7.053 9.987 1.00 95.12 82 ASN A CA 1
ATOM 664 C C . ASN A 1 82 ? 6.940 -6.211 8.865 1.00 95.12 82 ASN A C 1
ATOM 666 O O . ASN A 1 82 ? 8.122 -6.354 8.561 1.00 95.12 82 ASN A O 1
ATOM 670 N N . GLY A 1 83 ? 6.150 -5.335 8.240 1.00 93.50 83 GLY A N 1
ATOM 671 C CA . GLY A 1 83 ? 6.577 -4.520 7.099 1.00 93.50 83 GLY A CA 1
ATOM 672 C C . GLY A 1 83 ? 6.354 -5.189 5.739 1.00 93.50 83 GLY A C 1
ATOM 673 O O . GLY A 1 83 ? 5.602 -6.156 5.617 1.00 93.50 83 GLY A O 1
ATOM 674 N N . PHE A 1 84 ? 6.962 -4.610 4.701 1.00 93.94 84 PHE A N 1
ATOM 675 C CA . PHE A 1 84 ? 6.761 -5.032 3.314 1.00 93.94 84 PHE A CA 1
ATOM 676 C C . PHE A 1 84 ? 7.742 -6.124 2.875 1.00 93.94 84 PHE A C 1
ATOM 678 O O . PHE A 1 84 ? 7.300 -7.181 2.439 1.00 93.94 84 PHE A O 1
ATOM 685 N N . GLU A 1 85 ? 9.041 -5.865 3.029 1.00 93.81 85 GLU A N 1
ATOM 686 C CA . GLU A 1 85 ? 10.124 -6.658 2.440 1.00 93.81 85 GLU A CA 1
ATOM 687 C C . GLU A 1 85 ? 10.406 -7.949 3.213 1.00 93.81 85 GLU A C 1
ATOM 689 O O . GLU A 1 85 ? 10.631 -7.924 4.426 1.00 93.81 85 GLU A O 1
ATOM 694 N N . TYR A 1 86 ? 10.463 -9.066 2.490 1.00 93.56 86 TYR A N 1
ATOM 695 C CA . TYR A 1 86 ? 10.916 -10.340 3.038 1.00 93.56 86 TYR A CA 1
ATOM 696 C C . TYR A 1 86 ? 12.451 -10.422 3.061 1.00 93.56 86 TYR A C 1
ATOM 698 O O . TYR A 1 86 ? 13.125 -10.207 2.053 1.00 93.56 86 TYR A O 1
ATOM 706 N N . HIS A 1 87 ? 13.026 -10.834 4.193 1.00 90.38 87 HIS A N 1
ATOM 707 C CA . HIS A 1 87 ? 14.461 -11.101 4.313 1.00 90.38 87 HIS A CA 1
ATOM 708 C C . HIS A 1 87 ? 14.713 -12.565 4.704 1.00 90.38 87 HIS A C 1
ATOM 710 O O . HIS A 1 87 ? 14.442 -12.966 5.833 1.00 90.38 87 HIS A O 1
ATOM 716 N N . ALA A 1 88 ? 15.335 -13.345 3.811 1.00 88.06 88 ALA A N 1
ATOM 717 C CA . ALA A 1 88 ? 15.509 -14.801 3.955 1.00 88.06 88 ALA A CA 1
ATOM 718 C C . ALA A 1 88 ? 16.202 -15.281 5.251 1.00 88.06 88 ALA A C 1
ATOM 720 O O . ALA A 1 88 ? 16.007 -16.418 5.669 1.00 88.06 88 ALA A O 1
ATOM 721 N N . ASN A 1 89 ? 16.997 -14.426 5.904 1.00 87.81 89 ASN A N 1
ATOM 722 C CA . ASN A 1 89 ? 17.740 -14.757 7.127 1.00 87.81 89 ASN A CA 1
ATOM 723 C C . ASN A 1 89 ? 17.280 -13.965 8.362 1.00 87.81 89 ASN A C 1
ATOM 725 O O . ASN A 1 89 ? 17.964 -13.976 9.384 1.00 87.81 89 A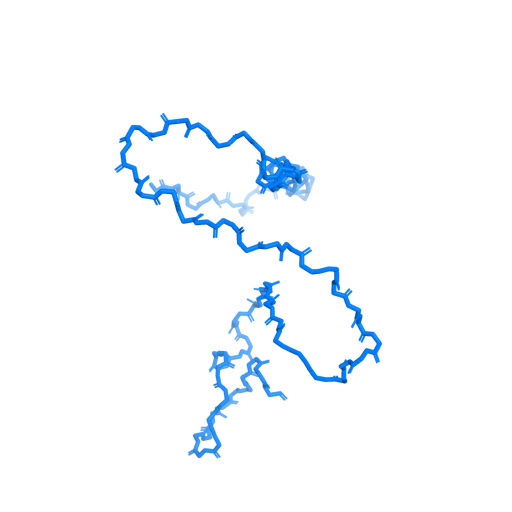SN A O 1
ATOM 729 N N . ASN A 1 90 ? 16.143 -13.271 8.286 1.00 85.44 90 ASN A N 1
ATOM 730 C CA . ASN A 1 90 ? 15.587 -12.526 9.409 1.00 85.44 90 ASN A CA 1
ATOM 731 C C . ASN A 1 90 ? 14.258 -13.153 9.833 1.00 85.44 90 ASN A C 1
ATOM 733 O O . ASN A 1 90 ? 13.231 -12.946 9.194 1.00 85.44 90 ASN A O 1
ATOM 737 N N . LYS A 1 91 ? 14.278 -13.941 10.911 1.00 88.19 91 LYS A N 1
ATOM 738 C CA . LYS A 1 91 ? 13.049 -14.522 11.455 1.00 88.19 91 LYS A CA 1
ATOM 739 C C . LYS A 1 91 ? 12.274 -13.455 12.211 1.00 88.19 91 LYS A C 1
ATOM 741 O O . LYS A 1 91 ? 12.675 -13.043 13.298 1.00 88.19 91 LYS A O 1
ATOM 746 N N . THR A 1 92 ? 11.147 -13.053 11.647 1.00 87.62 92 THR A N 1
ATOM 747 C CA . THR A 1 92 ? 10.230 -12.100 12.261 1.00 87.62 92 THR A CA 1
ATOM 748 C C . THR A 1 92 ? 9.074 -12.841 12.938 1.00 87.62 92 THR A C 1
ATOM 750 O O . THR A 1 92 ? 8.708 -13.941 12.524 1.00 87.62 92 THR A O 1
ATOM 753 N N . PRO A 1 93 ? 8.488 -12.278 14.008 1.00 92.06 93 PRO A N 1
ATOM 754 C CA . PRO A 1 93 ? 7.368 -12.908 14.711 1.00 92.06 93 PRO A CA 1
ATOM 755 C C . PRO A 1 93 ? 6.052 -12.872 13.915 1.00 92.06 93 PRO A C 1
ATOM 757 O O . PRO A 1 93 ? 5.146 -13.648 14.202 1.00 92.06 93 PRO A O 1
ATOM 760 N N . LEU A 1 94 ? 5.940 -11.967 12.938 1.00 93.00 94 LEU A N 1
ATOM 761 C CA . LEU A 1 94 ? 4.801 -11.812 12.034 1.00 93.00 94 LEU A CA 1
ATOM 762 C C . LEU A 1 94 ? 5.288 -11.902 10.578 1.00 93.00 94 LEU A C 1
ATOM 764 O O . LEU A 1 94 ? 6.452 -11.563 10.331 1.00 93.00 94 LEU A O 1
ATOM 768 N N . PRO A 1 95 ? 4.427 -12.317 9.630 1.00 94.81 95 PRO A N 1
ATOM 769 C CA . PRO A 1 95 ? 4.778 -12.389 8.213 1.00 94.81 95 PRO A CA 1
ATOM 770 C C . PRO A 1 95 ? 4.988 -10.998 7.607 1.00 94.81 95 PRO A C 1
ATOM 772 O O . PRO A 1 95 ? 4.509 -9.988 8.135 1.00 94.81 95 PRO A O 1
ATOM 775 N N . THR A 1 96 ? 5.686 -10.942 6.478 1.00 94.88 96 THR A N 1
ATOM 776 C CA . THR A 1 96 ? 5.817 -9.729 5.655 1.00 94.88 96 THR A CA 1
ATOM 777 C C . THR A 1 96 ? 4.787 -9.717 4.531 1.00 94.88 96 THR A C 1
ATOM 779 O O . THR A 1 96 ? 4.145 -10.724 4.262 1.00 94.88 96 THR A O 1
ATOM 782 N N . VAL A 1 97 ? 4.580 -8.574 3.881 1.00 95.12 97 VAL A N 1
ATOM 783 C CA . VAL A 1 97 ? 3.560 -8.454 2.821 1.00 95.12 97 VAL A CA 1
ATOM 784 C C . VAL A 1 97 ? 3.987 -9.120 1.504 1.00 95.12 97 VAL A C 1
ATOM 786 O O . VAL A 1 97 ? 3.120 -9.500 0.725 1.00 95.12 97 VAL A O 1
ATOM 789 N N . GLU A 1 98 ? 5.290 -9.248 1.240 1.00 92.88 98 GLU A N 1
ATOM 790 C CA . GLU A 1 98 ? 5.819 -9.912 0.035 1.00 92.88 98 GLU A CA 1
ATOM 791 C C . GLU A 1 98 ? 5.887 -11.448 0.113 1.00 92.88 98 GLU A C 1
ATOM 793 O O . GLU A 1 98 ? 6.172 -12.077 -0.907 1.00 92.88 98 GLU A O 1
ATOM 798 N N . GLU A 1 99 ? 5.668 -12.038 1.293 1.00 83.75 99 GLU A N 1
ATOM 799 C CA . GLU A 1 99 ? 5.728 -13.495 1.518 1.00 83.75 99 GLU A CA 1
ATOM 800 C C . GLU A 1 99 ? 4.448 -14.201 1.043 1.00 83.75 99 GLU A C 1
ATOM 802 O O . GLU A 1 99 ? 4.577 -15.227 0.334 1.00 83.75 99 GLU A O 1
#

Radius of gyration: 23.04 Å; chains: 1; bounding box: 45×43×54 Å